Protein AF-A0A6V7LRS7-F1 (afdb_monomer)

Radius of gyration: 14.09 Å; Cα contacts (8 Å, |Δi|>4): 46; chains: 1; bounding box: 27×21×41 Å

Secondary structure (DSSP, 8-state):
-TTSHHHHHHH---HHHHHHHHHHHH-------HHHHHHHHHHHHHHHHHHHHH---HHHHTT-

Sequence (64 aa):
IFARSEVVARTKMDASNLAMVMAPNILRCTSQDPRVILENARKEMAFVRILIESLDTAWVDDLH

Nearest PDB structures (foldseek):
  2osa-assembly1_A  TM=9.148E-01  e=4.128E-01  Homo sapiens
  3msx-assembly1_B  TM=8.291E-01  e=5.271E-01  Homo sapiens
  5c5s-assembly2_B  TM=7.608E-01  e=1.788E+00  Homo sapiens
  3fk2-assembly2_B  TM=8.042E-01  e=2.021E+00  Homo sapiens

Organism: NCBI:txid1563983

pLDDT: mean 91.51, std 7.51, range [54.72, 97.56]

Foldseek 3Di:
DCQDPVNCVVPVQHLLNVLLVVQVVPPPDPDPPVVVRVVVSVVSSVVSSCCVVPPDCVVVVVVD

InterPro domains:
  IPR000198 Rho GTPase-activating protein domain [PS50238] (1-59)
  IPR008936 Rho GTPase activation protein [G3DSA:1.10.555.10] (2-58)
  IPR008936 Rho GTPase activation protein [SSF48350] (9-59)

Structure (mmCIF, N/CA/C/O backbone):
data_AF-A0A6V7LRS7-F1
#
_entry.id   AF-A0A6V7LRS7-F1
#
loop_
_atom_site.group_PDB
_atom_site.id
_atom_site.type_symbol
_atom_site.label_atom_id
_atom_site.label_alt_id
_atom_site.label_comp_id
_atom_site.label_asym_id
_atom_site.label_entity_id
_atom_site.label_seq_id
_atom_site.pdbx_PDB_ins_code
_atom_site.Cartn_x
_atom_site.Cartn_y
_atom_site.Cartn_z
_atom_site.occupancy
_atom_site.B_iso_or_equiv
_atom_site.auth_seq_id
_atom_site.auth_comp_id
_atom_site.auth_asym_id
_atom_site.auth_atom_id
_atom_site.pdbx_PDB_model_num
ATOM 1 N N . ILE A 1 1 ? 3.772 -0.044 -11.786 1.00 71.06 1 ILE A N 1
ATOM 2 C CA . ILE A 1 1 ? 5.082 0.562 -12.170 1.00 71.06 1 ILE A CA 1
ATOM 3 C C . ILE A 1 1 ? 6.138 0.403 -11.068 1.00 71.06 1 ILE A C 1
ATOM 5 O O . ILE A 1 1 ? 7.207 -0.120 -11.356 1.00 71.06 1 ILE A O 1
ATOM 9 N N . PHE A 1 2 ? 5.845 0.774 -9.816 1.00 75.75 2 PHE A N 1
ATOM 10 C CA . PHE A 1 2 ? 6.819 0.766 -8.709 1.00 75.75 2 PHE A CA 1
ATOM 11 C C . PHE A 1 2 ? 7.341 -0.619 -8.290 1.00 75.75 2 PHE A C 1
ATOM 13 O O . PHE A 1 2 ? 8.513 -0.747 -7.963 1.00 75.75 2 PHE A O 1
ATOM 20 N N . ALA A 1 3 ? 6.511 -1.662 -8.361 1.00 83.44 3 ALA A N 1
ATOM 21 C CA . ALA A 1 3 ? 6.899 -3.029 -7.995 1.00 83.44 3 ALA A CA 1
ATOM 22 C C . ALA A 1 3 ? 7.531 -3.844 -9.148 1.00 83.44 3 ALA A C 1
ATOM 24 O O . ALA A 1 3 ? 7.739 -5.047 -9.011 1.00 83.44 3 ALA A O 1
ATOM 25 N N . ARG A 1 4 ? 7.827 -3.225 -10.304 1.00 88.19 4 ARG A N 1
ATOM 26 C CA . ARG A 1 4 ? 8.482 -3.917 -11.432 1.00 88.19 4 ARG A CA 1
ATOM 27 C C . ARG A 1 4 ? 9.923 -4.279 -11.068 1.00 88.19 4 ARG A C 1
ATOM 29 O O . ARG A 1 4 ? 10.624 -3.469 -10.465 1.00 88.19 4 ARG A O 1
ATOM 36 N N . SER A 1 5 ? 10.395 -5.448 -11.501 1.00 89.75 5 SER A N 1
ATOM 37 C CA . SER A 1 5 ? 11.710 -5.998 -11.128 1.00 89.75 5 SER A CA 1
ATOM 38 C C . SER A 1 5 ? 12.883 -5.036 -11.364 1.00 89.75 5 SER A C 1
ATOM 40 O O . SER A 1 5 ? 13.787 -4.967 -10.538 1.00 89.75 5 SER A O 1
ATOM 42 N N . GLU A 1 6 ? 12.852 -4.243 -12.436 1.00 94.81 6 GLU A N 1
ATOM 43 C CA . GLU A 1 6 ? 13.873 -3.231 -12.755 1.00 94.81 6 GLU A CA 1
ATOM 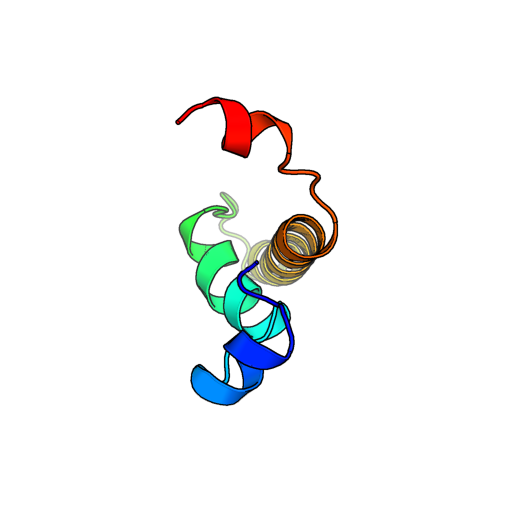44 C C . GLU A 1 6 ? 13.940 -2.100 -11.715 1.00 94.81 6 GLU A C 1
ATOM 46 O O . GLU A 1 6 ? 15.021 -1.667 -11.311 1.00 94.81 6 GLU A O 1
ATOM 51 N N . VAL A 1 7 ? 12.779 -1.636 -11.243 1.00 93.00 7 VAL A N 1
ATOM 52 C CA . VAL A 1 7 ? 12.673 -0.589 -10.217 1.00 93.00 7 VAL A CA 1
ATOM 53 C C . VAL A 1 7 ? 13.0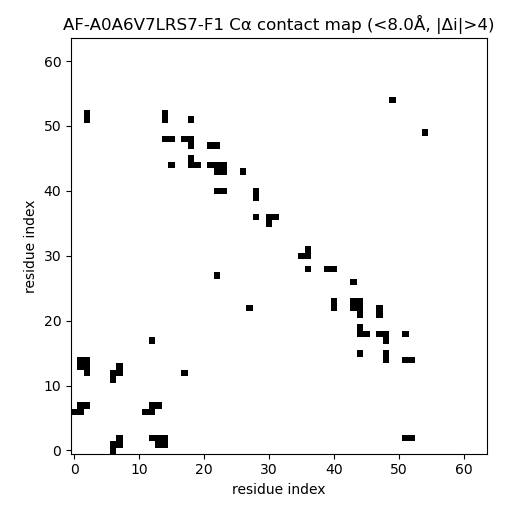86 -1.150 -8.862 1.00 93.00 7 VAL A C 1
ATOM 55 O O . VAL A 1 7 ? 13.861 -0.514 -8.145 1.00 93.00 7 VAL A O 1
ATOM 58 N N . VAL A 1 8 ? 12.645 -2.368 -8.538 1.00 95.69 8 VAL A N 1
ATOM 59 C CA . VAL A 1 8 ? 13.032 -3.079 -7.310 1.00 95.69 8 VAL A CA 1
ATOM 60 C C . VAL A 1 8 ? 14.543 -3.319 -7.277 1.00 95.69 8 VAL A C 1
ATOM 62 O O . VAL A 1 8 ? 15.177 -3.117 -6.245 1.00 95.69 8 VAL A O 1
ATOM 65 N N . ALA A 1 9 ? 15.166 -3.664 -8.408 1.00 94.88 9 ALA A N 1
ATOM 66 C CA . ALA A 1 9 ? 16.609 -3.875 -8.484 1.00 94.88 9 ALA A CA 1
ATOM 67 C C . ALA A 1 9 ? 17.412 -2.625 -8.082 1.00 94.88 9 ALA A C 1
ATOM 69 O O . ALA A 1 9 ? 18.474 -2.762 -7.465 1.00 94.88 9 ALA A O 1
ATOM 70 N N . ARG A 1 10 ? 16.894 -1.424 -8.378 1.00 95.69 10 ARG A N 1
ATOM 71 C CA . ARG A 1 10 ? 17.530 -0.141 -8.041 1.00 95.69 10 ARG A CA 1
ATOM 72 C C . ARG A 1 10 ? 17.156 0.373 -6.652 1.00 9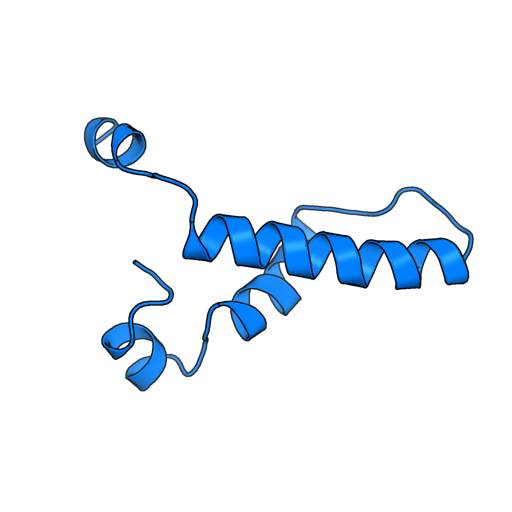5.69 10 ARG A C 1
ATOM 74 O O . ARG A 1 10 ? 18.033 0.814 -5.921 1.00 95.69 10 ARG A O 1
ATOM 81 N N . THR A 1 11 ? 15.876 0.321 -6.296 1.00 95.38 11 THR A N 1
ATOM 82 C CA . THR A 1 11 ? 15.342 0.910 -5.052 1.00 95.38 11 THR A CA 1
ATOM 83 C C . THR A 1 11 ? 15.404 -0.034 -3.858 1.00 95.38 11 THR A C 1
ATOM 85 O O . THR A 1 11 ? 15.381 0.424 -2.723 1.00 95.38 11 THR A O 1
ATOM 88 N N . LYS A 1 12 ? 15.473 -1.347 -4.111 1.00 93.81 12 LYS A N 1
ATOM 89 C CA . LYS A 1 12 ? 15.331 -2.424 -3.119 1.00 93.81 12 LYS A CA 1
ATOM 90 C C . LYS A 1 12 ? 13.966 -2.447 -2.416 1.00 93.81 12 LYS A C 1
ATOM 92 O O . LYS A 1 12 ? 13.805 -3.107 -1.393 1.00 93.81 12 LYS A O 1
ATOM 97 N N . MET A 1 13 ? 12.974 -1.762 -2.982 1.00 95.31 13 MET A N 1
ATOM 98 C CA . MET A 1 13 ? 11.622 -1.674 -2.439 1.00 95.31 13 MET A CA 1
ATOM 99 C C . MET A 1 13 ? 10.672 -2.510 -3.290 1.00 95.31 13 MET A C 1
ATOM 101 O O . MET A 1 13 ? 10.257 -2.076 -4.361 1.00 95.31 13 MET A O 1
ATOM 105 N N . ASP A 1 14 ? 10.347 -3.715 -2.825 1.00 94.81 14 ASP A N 1
ATOM 106 C CA . ASP A 1 14 ? 9.290 -4.530 -3.422 1.00 94.81 14 ASP A CA 1
ATOM 107 C C . ASP A 1 14 ? 7.893 -4.103 -2.925 1.00 94.81 14 ASP A C 1
ATOM 109 O O . ASP A 1 14 ? 7.748 -3.199 -2.095 1.00 94.81 14 ASP A O 1
ATOM 113 N N . ALA A 1 15 ? 6.844 -4.747 -3.444 1.00 94.38 15 ALA A N 1
ATOM 114 C CA . ALA A 1 15 ? 5.467 -4.445 -3.055 1.00 94.38 15 ALA A CA 1
ATOM 115 C C . ALA A 1 15 ? 5.215 -4.637 -1.547 1.00 94.38 15 ALA A C 1
ATOM 117 O O . ALA A 1 15 ? 4.423 -3.898 -0.963 1.00 94.38 15 ALA A O 1
ATOM 118 N N . SER A 1 16 ? 5.906 -5.581 -0.901 1.00 94.44 16 SER A N 1
ATOM 119 C CA . SER A 1 16 ? 5.763 -5.844 0.534 1.00 94.44 16 SER A CA 1
ATOM 120 C C . SER A 1 16 ? 6.394 -4.730 1.368 1.00 94.44 16 SER A C 1
ATOM 122 O O . SER A 1 16 ? 5.768 -4.228 2.303 1.00 94.44 16 SER A O 1
ATOM 124 N N . ASN A 1 17 ? 7.597 -4.2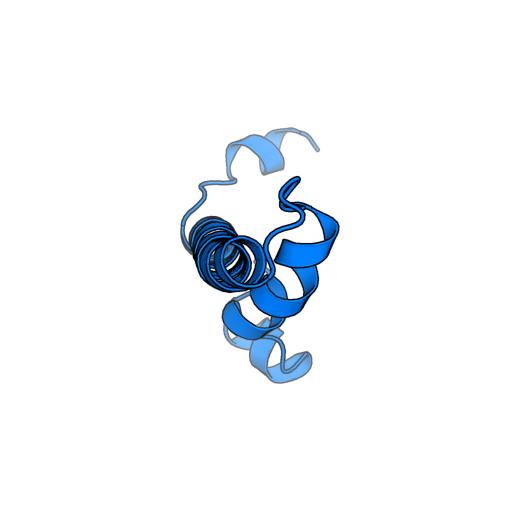89 0.996 1.00 94.31 17 ASN A N 1
ATOM 125 C CA . ASN A 1 17 ? 8.303 -3.188 1.647 1.00 94.31 17 ASN A CA 1
ATOM 126 C C . ASN A 1 17 ? 7.527 -1.876 1.500 1.00 94.31 17 ASN A C 1
ATOM 128 O O . ASN A 1 17 ? 7.403 -1.113 2.458 1.00 94.31 17 ASN A O 1
ATOM 132 N N . LEU A 1 18 ? 6.960 -1.625 0.315 1.00 95.62 18 LEU A N 1
ATOM 133 C CA . LEU A 1 18 ? 6.108 -0.460 0.083 1.00 95.62 18 LEU A CA 1
ATOM 134 C C . LEU A 1 18 ? 4.829 -0.525 0.921 1.00 95.62 18 LEU A C 1
ATOM 136 O O . LEU A 1 18 ? 4.503 0.449 1.594 1.00 95.62 18 LEU A O 1
ATOM 140 N N . ALA A 1 19 ? 4.137 -1.665 0.944 1.00 95.69 19 ALA A N 1
ATOM 141 C CA . ALA A 1 19 ? 2.907 -1.818 1.714 1.00 95.69 19 ALA A CA 1
ATOM 142 C C . ALA A 1 19 ? 3.124 -1.648 3.225 1.00 95.69 19 ALA A C 1
ATOM 144 O O . ALA A 1 19 ? 2.298 -1.025 3.887 1.00 95.69 19 ALA A O 1
ATOM 145 N N . MET A 1 20 ? 4.248 -2.132 3.762 1.00 95.25 20 MET A N 1
ATOM 146 C CA . MET A 1 20 ? 4.605 -1.960 5.174 1.00 95.25 20 MET A CA 1
ATOM 147 C C . MET A 1 20 ? 4.739 -0.485 5.571 1.00 95.25 20 MET A C 1
ATOM 149 O O . MET A 1 20 ? 4.330 -0.100 6.664 1.00 95.25 20 MET A O 1
ATOM 153 N N . VAL A 1 21 ? 5.292 0.346 4.685 1.00 95.00 21 VAL A N 1
ATOM 154 C CA . VAL A 1 21 ? 5.466 1.785 4.932 1.00 95.00 21 VAL A CA 1
ATOM 155 C C . VAL A 1 21 ? 4.182 2.561 4.630 1.00 95.00 21 VAL A C 1
ATOM 157 O O . VAL A 1 21 ? 3.836 3.496 5.348 1.00 95.00 21 VAL A O 1
ATOM 160 N N . MET A 1 22 ? 3.458 2.190 3.576 1.00 95.75 22 MET A N 1
ATOM 161 C CA . MET A 1 22 ? 2.269 2.904 3.114 1.00 95.75 22 MET A CA 1
ATOM 162 C C . MET A 1 22 ? 1.042 2.635 3.986 1.00 95.75 22 MET A C 1
ATOM 164 O O . MET A 1 22 ? 0.345 3.582 4.345 1.00 95.75 22 MET A O 1
ATOM 168 N N . ALA A 1 23 ? 0.787 1.378 4.361 1.00 96.19 23 ALA A N 1
ATOM 169 C CA . ALA A 1 23 ? -0.431 1.000 5.075 1.00 96.19 23 ALA A CA 1
ATOM 170 C C . ALA A 1 23 ? -0.686 1.841 6.338 1.00 96.19 23 ALA A C 1
ATOM 172 O O . ALA A 1 23 ? -1.756 2.435 6.390 1.00 96.19 23 ALA A O 1
ATOM 173 N N . PRO A 1 24 ? 0.276 2.051 7.261 1.00 92.50 24 PRO A N 1
ATOM 174 C CA . PRO A 1 24 ? 0.037 2.840 8.478 1.00 92.50 24 PRO A CA 1
ATOM 175 C C . PRO A 1 24 ? -0.261 4.328 8.237 1.00 92.50 24 PRO A C 1
ATOM 177 O O . PRO A 1 24 ? -0.794 5.016 9.112 1.00 92.50 24 PRO A O 1
ATOM 180 N N . ASN A 1 25 ? 0.147 4.856 7.079 1.00 93.25 25 ASN A N 1
ATOM 181 C CA . ASN A 1 25 ? -0.018 6.266 6.735 1.00 93.25 25 ASN A CA 1
ATOM 182 C C . ASN A 1 25 ? -1.356 6.540 6.039 1.00 93.25 25 ASN A C 1
ATOM 184 O O . ASN A 1 25 ? -1.905 7.628 6.193 1.00 93.25 25 ASN A O 1
ATOM 188 N N . ILE A 1 26 ? -1.878 5.565 5.290 1.00 94.50 26 ILE A N 1
ATOM 189 C CA . ILE A 1 26 ? -3.085 5.724 4.464 1.00 94.50 26 ILE A CA 1
ATOM 190 C C . ILE A 1 26 ? -4.297 5.045 5.121 1.00 94.50 26 ILE A C 1
ATOM 192 O O . ILE A 1 26 ? -5.432 5.473 4.931 1.00 94.50 26 ILE A O 1
ATOM 196 N N . LEU A 1 27 ? -4.060 4.007 5.926 1.00 92.69 27 LEU A N 1
ATOM 197 C CA . LEU A 1 27 ? -5.065 3.250 6.661 1.00 92.69 27 LEU A CA 1
ATOM 198 C C . LEU A 1 27 ? -4.680 3.275 8.139 1.00 92.69 27 LEU A C 1
ATOM 200 O O . LEU A 1 27 ? -3.601 2.843 8.530 1.00 92.69 27 LEU A O 1
ATOM 204 N N . ARG A 1 28 ? -5.550 3.840 8.973 1.00 88.38 28 ARG A N 1
ATOM 205 C CA . ARG A 1 28 ? -5.322 3.911 10.414 1.00 88.38 28 ARG A CA 1
ATOM 206 C C . ARG A 1 28 ? -6.492 3.267 11.134 1.00 88.38 28 ARG A C 1
ATOM 208 O O . ARG A 1 28 ? -7.598 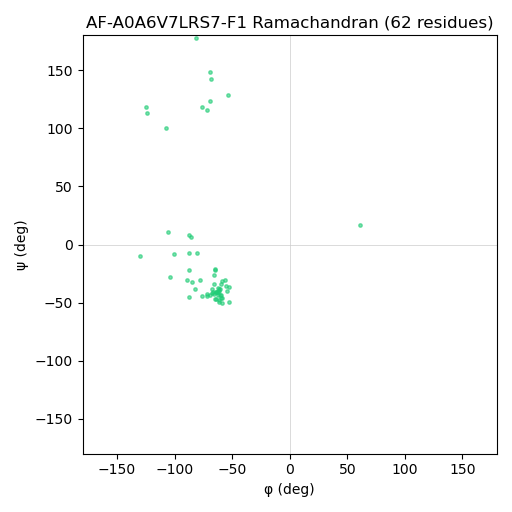3.805 11.122 1.00 88.38 28 ARG A O 1
ATOM 215 N N . CYS A 1 29 ? -6.227 2.146 11.797 1.00 89.38 29 CYS A N 1
ATOM 216 C CA . CYS A 1 29 ? -7.163 1.534 12.729 1.00 89.38 29 CYS A CA 1
ATOM 217 C C . CYS A 1 29 ? -7.611 2.555 13.794 1.00 89.38 29 CYS A C 1
ATOM 219 O O . CYS A 1 29 ? -6.789 3.207 14.436 1.00 89.38 29 CYS A O 1
ATOM 221 N N . THR A 1 30 ? -8.924 2.689 13.989 1.00 93.62 30 THR A N 1
ATOM 222 C CA . THR A 1 30 ? -9.535 3.595 14.980 1.00 93.62 30 THR A CA 1
ATOM 223 C C . THR A 1 30 ? -9.690 2.959 16.363 1.00 93.62 30 THR A C 1
ATOM 225 O O . THR A 1 30 ? -10.067 3.635 17.320 1.00 93.62 30 THR A O 1
ATOM 228 N N . SER A 1 31 ? -9.415 1.657 16.477 1.00 95.25 31 SER A N 1
ATOM 229 C CA . SER A 1 31 ? -9.482 0.924 17.740 1.00 95.25 31 SER A CA 1
ATOM 230 C C . SER A 1 31 ? -8.368 1.348 18.693 1.00 95.25 31 SER A C 1
ATOM 232 O O . SER A 1 31 ? -7.259 1.656 18.267 1.00 95.25 31 SER A O 1
ATOM 234 N N . GLN A 1 32 ? -8.658 1.284 19.992 1.00 95.00 32 GLN A N 1
ATOM 235 C CA . GLN A 1 32 ? -7.676 1.439 21.068 1.00 95.00 32 GLN A CA 1
ATOM 236 C C . GLN A 1 32 ? -7.237 0.086 21.661 1.00 95.00 32 GLN A C 1
ATOM 238 O O . GLN A 1 32 ? -6.305 0.050 22.459 1.00 95.00 32 GLN A O 1
ATOM 243 N N . ASP A 1 33 ? -7.884 -1.034 21.293 1.00 97.56 33 ASP A N 1
ATOM 244 C CA . ASP A 1 33 ? -7.465 -2.374 21.739 1.00 97.56 33 ASP A CA 1
ATOM 245 C C . ASP A 1 33 ? -6.214 -2.815 20.949 1.00 97.56 33 ASP A C 1
ATOM 247 O O . ASP A 1 33 ? -6.308 -3.003 19.728 1.00 97.56 33 ASP A O 1
ATOM 251 N N . PRO A 1 34 ? -5.059 -3.051 21.610 1.00 95.50 34 PRO A N 1
ATOM 252 C CA . PRO A 1 34 ? -3.816 -3.454 20.948 1.00 95.50 34 PRO A CA 1
ATOM 253 C C . PRO A 1 34 ? -3.932 -4.726 20.101 1.00 95.50 34 PRO A C 1
ATOM 255 O O . PRO A 1 34 ? -3.235 -4.862 19.096 1.00 95.50 34 PRO A O 1
ATOM 258 N N . ARG A 1 35 ? -4.816 -5.660 20.473 1.00 95.81 35 ARG A N 1
ATOM 259 C CA . ARG A 1 35 ? -5.027 -6.906 19.719 1.00 95.81 35 ARG A CA 1
ATOM 260 C C . ARG A 1 35 ? -5.703 -6.621 18.385 1.00 95.81 35 ARG A C 1
ATOM 262 O O . ARG A 1 35 ? -5.262 -7.125 17.357 1.00 95.81 35 ARG A O 1
ATOM 269 N N . VAL A 1 36 ? -6.719 -5.760 18.406 1.00 96.50 36 VAL A N 1
ATOM 270 C CA . VAL A 1 36 ? -7.439 -5.323 17.203 1.00 96.50 36 VAL A CA 1
ATOM 271 C C . VAL A 1 36 ? -6.525 -4.489 16.308 1.00 96.50 36 VAL A C 1
ATOM 273 O O . VAL A 1 36 ? -6.528 -4.674 15.095 1.00 96.50 36 VAL A O 1
ATOM 276 N N . ILE A 1 37 ? -5.702 -3.612 16.894 1.00 95.31 37 ILE A N 1
ATOM 277 C CA . ILE A 1 37 ? -4.695 -2.837 16.156 1.00 95.31 37 ILE A CA 1
ATOM 278 C C . ILE A 1 37 ? -3.716 -3.773 15.437 1.00 95.31 37 ILE A C 1
ATOM 280 O O . ILE A 1 37 ? -3.511 -3.620 14.236 1.00 95.31 37 ILE A O 1
ATOM 284 N N . LEU A 1 38 ? -3.143 -4.764 16.131 1.00 94.62 38 LEU A N 1
ATOM 285 C CA . LEU A 1 38 ? -2.184 -5.696 15.528 1.00 94.62 38 LEU A CA 1
ATOM 286 C C . LEU A 1 38 ? -2.816 -6.548 14.418 1.00 94.62 38 LEU A C 1
ATOM 288 O O . LEU A 1 38 ? -2.187 -6.790 13.386 1.00 94.62 38 LEU A O 1
ATOM 292 N N . GLU A 1 39 ? -4.048 -7.014 14.624 1.00 95.62 39 GLU A N 1
ATOM 293 C CA . GLU A 1 39 ? -4.779 -7.779 13.616 1.00 95.62 39 GLU A CA 1
ATOM 294 C C . GLU A 1 39 ? -5.063 -6.931 12.368 1.00 95.62 39 GLU A C 1
ATOM 296 O O . GLU A 1 39 ? -4.794 -7.373 11.248 1.00 95.62 39 GLU A O 1
ATOM 301 N N . ASN A 1 40 ? -5.549 -5.700 12.551 1.00 95.38 40 ASN A N 1
ATOM 302 C CA . ASN A 1 40 ? -5.841 -4.795 11.444 1.00 95.38 40 ASN A CA 1
ATOM 303 C C . ASN A 1 40 ? -4.577 -4.341 10.719 1.00 95.38 40 ASN A C 1
ATOM 305 O O . ASN A 1 40 ? -4.589 -4.352 9.496 1.00 95.38 40 ASN A O 1
ATOM 309 N N . ALA A 1 41 ? -3.464 -4.087 11.411 1.00 95.19 41 ALA A N 1
ATOM 310 C CA . ALA A 1 41 ? -2.200 -3.729 10.765 1.00 95.19 41 ALA A CA 1
ATOM 311 C C . ALA A 1 41 ? -1.771 -4.771 9.713 1.00 95.19 41 ALA A C 1
ATOM 313 O O . ALA A 1 41 ? -1.324 -4.427 8.619 1.00 95.19 41 ALA A O 1
ATOM 314 N N . ARG A 1 42 ? -1.962 -6.069 10.002 1.00 94.25 42 ARG A N 1
ATOM 315 C CA . ARG A 1 42 ? -1.685 -7.149 9.035 1.00 94.25 42 ARG A CA 1
ATOM 316 C C . ARG A 1 42 ? -2.618 -7.094 7.828 1.00 94.25 42 ARG A C 1
ATOM 318 O O . ARG A 1 42 ? -2.161 -7.270 6.700 1.00 94.25 42 ARG A O 1
ATOM 325 N N . LYS A 1 43 ? -3.910 -6.852 8.060 1.00 95.50 43 LYS A N 1
ATOM 326 C CA . LYS A 1 43 ? -4.921 -6.742 6.997 1.00 95.50 43 LYS A CA 1
ATOM 327 C C . LYS A 1 43 ? -4.697 -5.505 6.128 1.0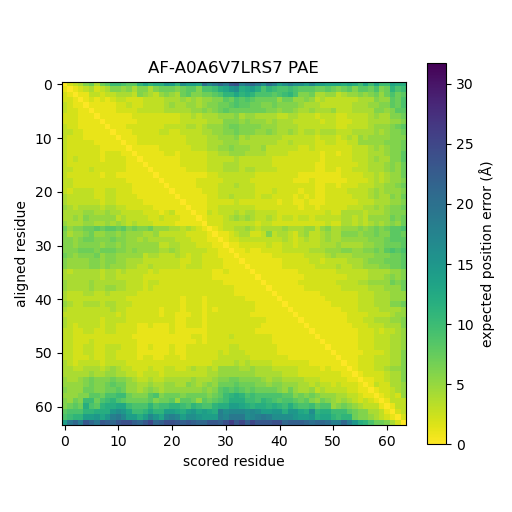0 95.50 43 LYS A C 1
ATOM 329 O O . LYS A 1 43 ? -4.783 -5.610 4.912 1.00 95.50 43 LYS A O 1
ATOM 334 N N . GLU A 1 44 ? -4.362 -4.370 6.733 1.00 97.31 44 GLU A N 1
ATOM 335 C CA . GLU A 1 44 ? -4.059 -3.104 6.061 1.00 97.31 44 GLU A CA 1
ATOM 336 C C . GLU A 1 44 ? -2.835 -3.253 5.146 1.00 97.31 44 GLU A C 1
ATOM 338 O O . GLU A 1 44 ? -2.907 -2.910 3.966 1.00 97.31 44 GLU A O 1
ATOM 343 N N . MET A 1 45 ? -1.742 -3.850 5.641 1.00 96.38 45 MET A N 1
ATOM 344 C CA . MET A 1 45 ? -0.566 -4.156 4.814 1.00 96.38 45 MET A CA 1
ATOM 345 C C . MET A 1 45 ? -0.911 -5.091 3.649 1.00 96.38 45 MET A C 1
ATOM 347 O O . MET A 1 45 ? -0.513 -4.833 2.514 1.00 96.38 45 MET A O 1
ATOM 351 N N . ALA A 1 46 ? -1.668 -6.163 3.904 1.00 96.25 46 ALA A N 1
ATOM 352 C CA . ALA A 1 46 ? -2.081 -7.095 2.855 1.00 96.25 46 ALA A CA 1
ATOM 353 C C . ALA A 1 46 ? -2.951 -6.409 1.790 1.00 96.25 46 ALA A C 1
ATOM 355 O O . ALA A 1 46 ? -2.725 -6.597 0.597 1.00 96.25 46 ALA A O 1
ATOM 356 N N . PHE A 1 47 ? -3.900 -5.575 2.212 1.00 96.94 47 PHE A N 1
ATOM 357 C CA . PHE A 1 47 ? -4.770 -4.822 1.317 1.00 96.94 47 PHE A CA 1
ATOM 358 C C . PHE A 1 47 ? -3.975 -3.865 0.421 1.00 96.94 47 PHE A C 1
ATOM 360 O O . PHE A 1 47 ? -4.125 -3.906 -0.798 1.00 96.94 47 PHE A O 1
ATOM 367 N N . VAL A 1 48 ? -3.070 -3.062 0.993 1.00 96.50 48 VAL A N 1
ATOM 368 C CA . VAL A 1 48 ? -2.233 -2.136 0.210 1.00 96.50 48 VAL A CA 1
ATOM 369 C C . VAL A 1 48 ? -1.328 -2.886 -0.763 1.00 96.50 48 VAL A C 1
ATOM 371 O O . VAL A 1 48 ? -1.201 -2.475 -1.914 1.00 96.50 48 VAL A O 1
ATOM 374 N N . ARG A 1 49 ? -0.738 -4.013 -0.346 1.00 95.81 49 ARG A N 1
ATOM 375 C CA . ARG A 1 49 ? 0.067 -4.851 -1.242 1.00 95.81 49 ARG A CA 1
ATOM 376 C C . ARG A 1 49 ? -0.747 -5.333 -2.444 1.00 95.81 49 ARG A C 1
ATOM 378 O O . ARG A 1 49 ? -0.274 -5.221 -3.572 1.00 95.81 49 ARG A O 1
ATOM 385 N N . ILE A 1 50 ? -1.965 -5.824 -2.212 1.00 95.50 50 ILE A N 1
ATOM 386 C CA . ILE A 1 50 ? -2.862 -6.274 -3.284 1.00 95.50 50 ILE A CA 1
ATOM 387 C C . ILE A 1 50 ? -3.163 -5.120 -4.242 1.00 95.50 50 ILE A C 1
ATOM 389 O O . ILE A 1 50 ? -3.081 -5.314 -5.452 1.00 95.50 50 ILE A O 1
ATOM 393 N N . LEU A 1 51 ? -3.440 -3.912 -3.740 1.00 94.81 51 LEU A N 1
ATOM 394 C CA . LEU A 1 51 ? -3.651 -2.748 -4.606 1.00 94.81 51 LEU A CA 1
ATOM 395 C C . LEU A 1 51 ? -2.416 -2.438 -5.465 1.00 94.81 51 LEU A C 1
ATOM 397 O O . LEU A 1 51 ? -2.554 -2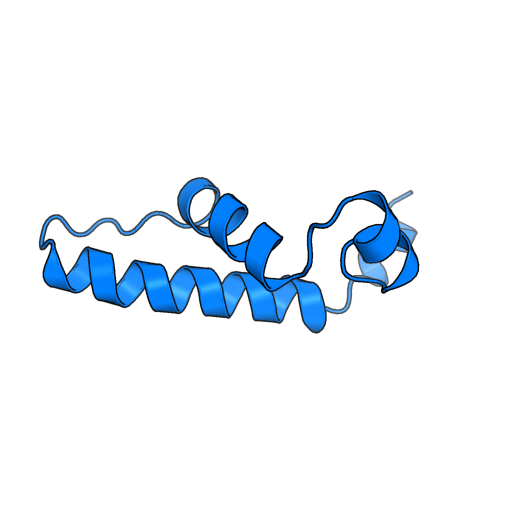.204 -6.659 1.00 94.81 51 LEU A O 1
ATOM 401 N N . ILE A 1 52 ? -1.209 -2.487 -4.894 1.00 92.75 52 ILE A N 1
ATOM 402 C CA . ILE A 1 52 ? 0.043 -2.249 -5.636 1.00 92.75 52 ILE A CA 1
ATOM 403 C C . ILE A 1 52 ? 0.254 -3.282 -6.757 1.00 92.75 52 ILE A C 1
ATOM 405 O O . ILE A 1 52 ? 0.773 -2.934 -7.820 1.00 92.75 52 ILE A O 1
ATOM 409 N N . GLU A 1 53 ? -0.097 -4.546 -6.514 1.00 91.75 53 GLU A N 1
ATOM 410 C CA . GLU A 1 53 ? 0.140 -5.656 -7.446 1.00 91.75 53 GLU A CA 1
ATOM 411 C C . GLU A 1 53 ? -0.960 -5.804 -8.506 1.00 91.75 53 GLU A C 1
ATOM 413 O O . GLU A 1 53 ? -0.665 -6.238 -9.619 1.00 91.75 53 GLU A O 1
ATOM 418 N N . SER A 1 54 ? -2.211 -5.477 -8.170 1.00 91.56 54 SER A N 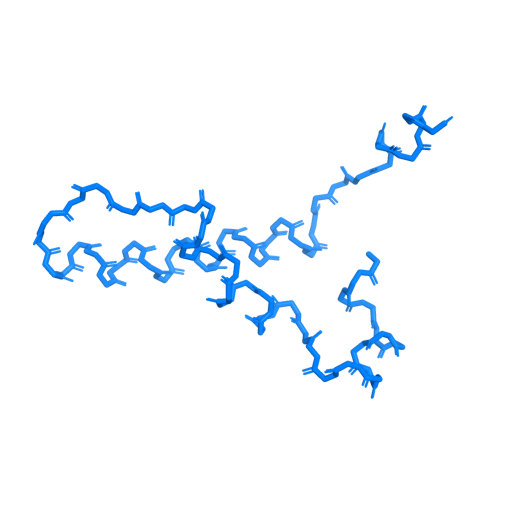1
ATOM 419 C CA . SER A 1 54 ? -3.381 -5.910 -8.949 1.00 91.56 54 SER A CA 1
ATOM 420 C C . SER A 1 54 ? -4.375 -4.817 -9.327 1.00 91.56 54 SER A C 1
ATOM 422 O O . SER A 1 54 ? -5.264 -5.085 -10.134 1.00 91.56 54 SER A O 1
ATOM 424 N N . LEU A 1 55 ? -4.259 -3.602 -8.779 1.00 91.00 55 LEU A N 1
ATOM 425 C CA . LEU A 1 55 ? -5.149 -2.517 -9.179 1.00 91.00 55 LEU A CA 1
ATOM 426 C C . LEU A 1 55 ? -4.827 -2.100 -10.614 1.00 91.00 55 LEU A C 1
ATOM 428 O O . LEU A 1 55 ? -3.696 -1.714 -10.915 1.00 91.00 55 LEU A O 1
ATOM 432 N N . ASP A 1 56 ? -5.834 -2.144 -11.481 1.00 89.38 56 ASP A N 1
ATOM 433 C CA . ASP A 1 56 ? -5.723 -1.569 -12.813 1.00 89.38 56 ASP A CA 1
ATOM 434 C C . ASP A 1 56 ? -5.726 -0.039 -12.713 1.00 89.38 56 ASP A C 1
ATOM 436 O O . ASP A 1 56 ? -6.693 0.583 -12.262 1.00 89.38 56 ASP A O 1
ATOM 440 N N . THR A 1 57 ? -4.607 0.563 -13.103 1.00 87.19 57 THR A N 1
ATOM 441 C CA . THR A 1 57 ? -4.407 2.012 -13.097 1.00 87.19 57 THR A CA 1
ATOM 442 C C . THR A 1 57 ? -4.460 2.619 -14.495 1.00 87.19 57 THR A C 1
ATOM 444 O O . THR A 1 57 ? -4.115 3.788 -14.624 1.00 87.19 57 THR A O 1
ATOM 447 N N . ALA A 1 58 ? -4.886 1.879 -15.528 1.00 86.75 58 ALA A N 1
ATOM 448 C CA . ALA A 1 58 ? -4.913 2.377 -16.908 1.00 86.75 58 ALA A CA 1
ATOM 449 C C . ALA A 1 58 ? -5.720 3.679 -17.059 1.00 86.75 58 ALA A C 1
ATOM 451 O O . ALA A 1 58 ? -5.321 4.579 -17.784 1.00 86.75 58 ALA A O 1
ATOM 452 N N . TRP A 1 59 ? -6.807 3.829 -16.299 1.00 85.25 59 TRP A N 1
ATOM 453 C CA . TRP A 1 59 ? -7.629 5.046 -16.295 1.00 85.25 59 TRP A CA 1
ATOM 454 C C . TRP A 1 59 ? -6.902 6.294 -15.758 1.00 85.25 59 TRP A C 1
ATOM 456 O O . TRP A 1 59 ? -7.335 7.412 -16.023 1.00 85.25 59 TRP A O 1
ATOM 466 N N . VAL A 1 60 ? -5.830 6.123 -14.974 1.00 84.25 60 VAL A N 1
ATOM 467 C CA . VAL A 1 60 ? -5.018 7.234 -14.447 1.00 84.25 60 VAL A CA 1
ATOM 468 C C . VAL A 1 60 ? -4.074 7.769 -15.522 1.00 84.25 60 VAL A C 1
ATOM 470 O O . VAL A 1 60 ? -3.770 8.959 -15.517 1.00 84.25 60 VAL A O 1
ATOM 473 N N . ASP A 1 61 ? -3.636 6.914 -16.449 1.00 78.31 61 ASP A N 1
ATOM 474 C CA . ASP A 1 61 ? -2.735 7.309 -17.535 1.00 78.31 61 ASP A CA 1
ATOM 475 C C . ASP A 1 61 ? -3.413 8.308 -18.499 1.00 78.31 61 ASP A C 1
ATOM 477 O O . ASP A 1 61 ? -2.734 9.152 -19.078 1.00 78.31 61 ASP A O 1
ATOM 481 N N . ASP A 1 62 ? -4.749 8.276 -18.595 1.00 75.81 62 ASP A N 1
ATOM 482 C CA . ASP A 1 62 ? -5.566 9.217 -19.381 1.00 75.81 62 ASP A CA 1
ATOM 483 C C . ASP A 1 62 ? -5.811 10.567 -18.675 1.00 75.81 62 ASP A C 1
ATOM 485 O O . ASP A 1 62 ? -6.387 11.486 -19.260 1.00 75.81 62 ASP A O 1
ATOM 489 N N . LEU A 1 63 ? 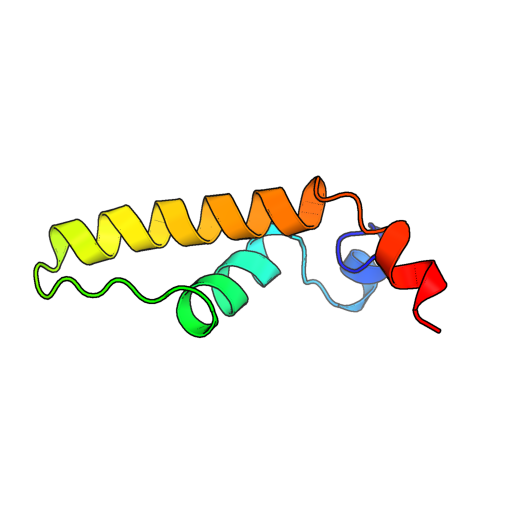-5.405 10.707 -17.408 1.00 74.44 63 LEU A N 1
ATOM 490 C CA . LEU A 1 63 ? -5.587 11.930 -16.616 1.00 74.44 63 LEU A CA 1
ATOM 491 C C . LEU A 1 63 ? -4.458 12.963 -16.831 1.00 74.44 63 LEU A C 1
ATOM 493 O O . LEU A 1 63 ? -4.397 13.959 -16.105 1.00 74.44 63 LEU A O 1
ATOM 497 N N . HIS A 1 64 ? -3.554 12.699 -17.779 1.00 54.72 64 HIS A N 1
ATOM 498 C CA . HIS A 1 64 ? -2.351 13.482 -18.079 1.00 54.72 64 HIS A CA 1
ATOM 499 C C . HIS A 1 64 ? -2.541 14.493 -19.217 1.00 54.72 64 HIS A C 1
ATOM 501 O O . HIS A 1 64 ? -3.136 14.135 -20.256 1.00 54.72 64 HIS A O 1
#

Solvent-accessible surface area (backbone atoms only — not comparable to full-atom values): 3819 Å² total; per-residue (Å²): 118,68,62,38,70,73,47,19,73,74,70,72,39,42,48,65,59,46,11,64,62,43,20,69,75,80,48,73,78,87,65,87,52,68,67,59,38,57,53,45,53,56,50,41,23,52,50,43,26,47,47,73,77,64,57,86,57,69,75,59,69,72,74,110

Mean predicted aligned error: 3.99 Å